Protein AF-A0A0C4EGB4-F1 (afdb_monomer)

Secondary structure (DSSP, 8-state):
-HHHHHH-S-GGGGSTTSS--TTT--EEEE-GGGHHHHS----TTT-S-S---PPP-S--TTEEEEEE-TTS-EEEEEE--HHHHHHHHH-HHHHTT-----

Nearest PDB structures (foldseek):
  2zba-assembly4_D  TM=7.949E-01  e=1.247E-04  Fusarium sporotrichioides
  2zba-assembly1_A  TM=7.934E-01  e=1.335E-04  Fusarium sporotrichioides
  2rkv-assembly1_A  TM=8.444E-01  e=7.263E-04  Fusarium graminearum
  2zba-assembly3_C  TM=8.005E-01  e=5.539E-04  Fusarium sporotrichioides
  3b30-assembly1_A  TM=8.001E-01  e=1.167E-03  Fusarium graminearum

Sequence (102 aa):
MATNVAGTADRSAITYTGDFNPDRDVGSSSTRWFQKSAFPDFGPLLGIPEFYRRPPSLPFPSTVLFFPSTEGNCDADVCVTDEDFETLMADPEWTKYAEHIG

Structure (mmCIF, N/CA/C/O backbone):
data_AF-A0A0C4EGB4-F1
#
_entry.id   AF-A0A0C4EGB4-F1
#
loop_
_atom_site.group_PDB
_atom_site.id
_atom_site.type_symbol
_atom_site.label_atom_id
_atom_site.label_alt_id
_atom_site.label_comp_id
_atom_site.label_asym_id
_atom_site.label_entity_id
_atom_site.label_seq_id
_atom_site.pdbx_PDB_ins_code
_atom_site.Cartn_x
_atom_site.Cartn_y
_atom_site.Cartn_z
_atom_site.occupancy
_atom_site.B_iso_or_equiv
_atom_site.auth_seq_id
_atom_site.auth_comp_id
_atom_site.auth_asym_id
_atom_site.auth_atom_id
_atom_site.pdbx_PDB_model_num
ATOM 1 N N . MET A 1 1 ? 2.717 17.588 17.668 1.00 54.41 1 MET A N 1
ATOM 2 C CA . MET A 1 1 ? 2.648 16.112 17.799 1.00 54.41 1 MET A CA 1
ATOM 3 C C . MET A 1 1 ? 3.511 15.578 18.944 1.00 54.41 1 MET A C 1
ATOM 5 O O . MET A 1 1 ? 2.985 14.793 19.720 1.00 54.41 1 MET A O 1
ATOM 9 N N . ALA A 1 2 ? 4.761 16.031 19.129 1.00 58.44 2 ALA A N 1
ATOM 10 C CA . ALA A 1 2 ? 5.642 15.549 20.210 1.00 58.44 2 ALA A CA 1
ATOM 11 C C . ALA A 1 2 ? 5.043 15.656 21.633 1.00 58.44 2 ALA A C 1
ATOM 13 O O . ALA A 1 2 ? 5.182 14.736 22.432 1.00 58.44 2 ALA A O 1
ATOM 14 N N . THR A 1 3 ? 4.312 16.733 21.931 1.00 63.94 3 THR A N 1
ATOM 15 C CA . THR A 1 3 ? 3.654 16.945 23.232 1.00 63.94 3 THR A CA 1
ATOM 16 C C . THR A 1 3 ? 2.422 16.064 23.466 1.00 63.94 3 THR A C 1
ATOM 18 O O . THR A 1 3 ? 2.171 15.689 24.605 1.00 63.94 3 THR A O 1
ATOM 21 N N . ASN A 1 4 ? 1.692 15.667 22.416 1.00 67.19 4 ASN A N 1
ATOM 22 C CA . ASN A 1 4 ? 0.497 14.821 22.559 1.00 67.19 4 ASN A CA 1
ATOM 23 C C . ASN A 1 4 ? 0.860 13.353 22.815 1.00 67.19 4 ASN A C 1
ATOM 25 O O . ASN A 1 4 ? 0.271 12.723 23.684 1.00 67.19 4 ASN A O 1
ATOM 29 N N . VAL A 1 5 ? 1.875 12.819 22.128 1.00 76.56 5 VAL A N 1
ATOM 30 C CA . VAL A 1 5 ? 2.340 11.436 22.353 1.00 76.56 5 VAL A CA 1
ATOM 31 C C . VAL A 1 5 ? 2.972 11.282 23.742 1.00 76.56 5 VAL A C 1
ATOM 33 O O . VAL A 1 5 ? 2.725 10.296 24.432 1.00 76.56 5 VAL A O 1
ATOM 36 N N . ALA A 1 6 ? 3.755 12.274 24.184 1.00 77.44 6 ALA A N 1
ATOM 37 C CA . ALA A 1 6 ? 4.387 12.257 25.504 1.00 77.44 6 ALA A CA 1
ATOM 38 C C . ALA A 1 6 ? 3.376 12.404 26.659 1.00 77.44 6 ALA A C 1
ATOM 40 O O . ALA A 1 6 ? 3.595 11.827 27.721 1.00 77.44 6 ALA A O 1
ATOM 41 N N . GLY A 1 7 ? 2.285 13.151 26.445 1.00 77.69 7 GLY A N 1
ATOM 42 C CA . GLY A 1 7 ? 1.234 13.394 27.439 1.00 77.69 7 GLY A CA 1
ATOM 43 C C . GLY A 1 7 ? 0.106 12.357 27.473 1.00 77.69 7 GLY A C 1
ATOM 44 O O . GLY A 1 7 ? -0.759 12.442 28.342 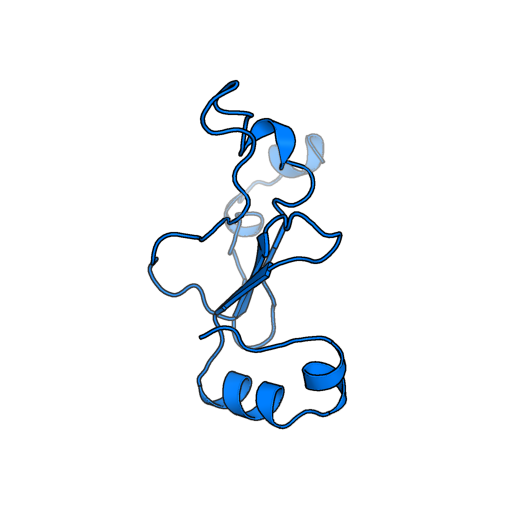1.00 77.69 7 GLY A O 1
ATOM 45 N N . THR A 1 8 ? 0.089 11.385 26.556 1.00 81.69 8 THR A N 1
ATOM 46 C CA . THR A 1 8 ? -0.940 10.335 26.545 1.00 81.69 8 THR A CA 1
ATOM 47 C C . THR A 1 8 ? -0.615 9.290 27.615 1.00 81.69 8 THR A C 1
ATOM 49 O O . THR A 1 8 ? 0.406 8.606 27.527 1.00 81.69 8 THR A O 1
ATOM 52 N N . ALA A 1 9 ? -1.480 9.178 28.629 1.00 80.62 9 ALA A N 1
ATOM 53 C CA . ALA A 1 9 ? -1.311 8.239 29.740 1.00 80.62 9 ALA A CA 1
ATOM 54 C C . ALA A 1 9 ? -1.387 6.771 29.283 1.00 80.62 9 ALA A C 1
ATOM 56 O O . ALA A 1 9 ? -0.597 5.946 29.738 1.00 80.62 9 ALA A O 1
ATOM 57 N N . ASP A 1 10 ? -2.287 6.472 28.342 1.00 80.12 10 ASP A N 1
ATOM 58 C CA . ASP A 1 10 ? -2.410 5.163 27.706 1.00 80.12 10 ASP A CA 1
ATOM 59 C C . ASP A 1 10 ? -2.020 5.237 26.225 1.00 80.12 10 ASP A C 1
ATOM 61 O O . ASP A 1 10 ? -2.782 5.692 25.373 1.00 80.12 10 ASP A O 1
ATOM 65 N N . ARG A 1 11 ? -0.805 4.783 25.906 1.00 75.88 11 ARG A N 1
ATOM 66 C CA . ARG A 1 11 ? -0.288 4.820 24.533 1.00 75.88 11 ARG A CA 1
ATOM 67 C C . ARG A 1 11 ? -0.940 3.786 23.615 1.00 75.88 11 ARG A C 1
ATOM 69 O O . ARG A 1 11 ? -0.798 3.926 22.402 1.00 75.88 11 ARG A O 1
ATOM 76 N N . SER A 1 12 ? -1.659 2.794 24.149 1.00 71.19 12 SER A N 1
ATOM 77 C CA . SER A 1 12 ? -2.381 1.817 23.324 1.00 71.19 12 SER A CA 1
ATOM 78 C C . SER A 1 12 ? -3.447 2.503 22.459 1.00 71.19 12 SER A C 1
ATOM 80 O O . SER A 1 12 ? -3.545 2.200 21.273 1.00 71.19 12 SER A O 1
ATOM 82 N N . ALA A 1 13 ? -4.094 3.550 22.988 1.00 71.25 13 ALA A N 1
ATOM 83 C CA . ALA A 1 13 ? -5.081 4.373 22.282 1.00 71.25 13 ALA A CA 1
ATOM 84 C C . ALA A 1 13 ? -4.523 5.161 21.079 1.00 71.25 13 ALA A C 1
ATOM 86 O O . ALA A 1 13 ? -5.285 5.682 20.269 1.00 71.25 13 ALA A O 1
ATOM 87 N N . ILE A 1 14 ? -3.197 5.290 20.962 1.00 76.44 14 ILE A N 1
ATOM 88 C CA . ILE A 1 14 ? -2.527 6.003 19.860 1.00 76.44 14 ILE A CA 1
ATOM 89 C C . ILE A 1 14 ? -1.517 5.120 19.121 1.00 76.44 14 ILE A C 1
ATOM 91 O O . ILE A 1 14 ? -0.716 5.620 18.328 1.00 76.44 14 ILE A O 1
ATOM 95 N N . THR A 1 15 ? -1.504 3.819 19.413 1.00 79.56 15 THR A N 1
ATOM 96 C CA . THR A 1 15 ? -0.613 2.880 18.733 1.00 79.56 15 THR A CA 1
ATOM 97 C C . THR A 1 15 ? -1.126 2.632 17.317 1.00 79.56 15 THR A C 1
ATOM 99 O O . THR A 1 15 ? -2.328 2.661 17.049 1.00 79.56 15 THR A O 1
ATOM 102 N N . TYR A 1 16 ? -0.192 2.421 16.390 1.00 71.38 16 TYR A N 1
ATOM 103 C CA . TYR A 1 16 ? -0.515 1.984 15.037 1.00 71.38 16 TYR A CA 1
ATOM 104 C C . TYR A 1 16 ? -1.378 0.716 15.112 1.00 71.38 16 TYR A C 1
ATOM 106 O O . TYR A 1 16 ? -1.062 -0.170 15.901 1.00 71.38 16 TYR A O 1
ATOM 114 N N . THR A 1 17 ? -2.476 0.686 14.351 1.00 73.06 17 THR A N 1
ATOM 115 C CA . THR A 1 17 ? -3.537 -0.340 14.420 1.00 73.06 17 THR A CA 1
ATOM 116 C C . THR A 1 17 ? -4.212 -0.506 15.792 1.00 73.06 17 THR A C 1
ATOM 118 O O . THR A 1 17 ? -4.542 -1.629 16.148 1.00 73.06 17 THR A O 1
ATOM 121 N N . GLY A 1 18 ? -4.394 0.571 16.572 1.00 79.56 18 GLY A N 1
ATOM 122 C CA . GLY A 1 18 ? -5.153 0.567 17.837 1.00 79.56 18 GLY A CA 1
ATOM 123 C C . GLY A 1 18 ? -6.625 0.162 17.653 1.00 79.56 18 GLY A C 1
ATOM 124 O O . GLY A 1 18 ? -6.924 -0.994 17.385 1.00 79.56 18 GLY A O 1
ATOM 125 N N . ASP A 1 19 ? -7.564 1.106 17.727 1.00 83.81 19 ASP A N 1
ATOM 126 C CA . ASP A 1 19 ? -8.998 0.836 17.477 1.00 83.81 19 ASP A CA 1
ATOM 127 C C . ASP A 1 19 ? -9.340 0.675 15.976 1.00 83.81 19 ASP A C 1
ATOM 129 O O . ASP A 1 19 ? -10.432 1.026 15.526 1.00 83.81 19 ASP A O 1
ATOM 133 N N . PHE A 1 20 ? -8.388 0.184 15.178 1.00 88.31 20 PHE A N 1
ATOM 134 C CA . PHE A 1 20 ? -8.554 -0.006 13.741 1.00 88.31 20 PHE A CA 1
ATOM 135 C C . PHE A 1 20 ? -9.573 -1.113 13.468 1.00 88.31 20 PHE A C 1
ATOM 137 O O . PHE A 1 20 ? -9.388 -2.253 13.895 1.00 88.31 20 PHE A O 1
ATOM 144 N N . ASN A 1 21 ? -10.634 -0.780 12.736 1.00 91.25 21 ASN A N 1
ATOM 145 C CA . ASN A 1 21 ? -11.643 -1.728 12.302 1.00 91.25 21 ASN A CA 1
ATOM 146 C C . ASN A 1 21 ? -11.507 -1.985 10.788 1.00 91.25 21 ASN A C 1
ATOM 148 O O . ASN A 1 21 ? -11.880 -1.115 9.999 1.00 91.25 21 ASN A O 1
ATOM 152 N N . PRO A 1 22 ? -11.047 -3.175 10.366 1.00 91.81 22 PRO A N 1
ATOM 153 C CA . PRO A 1 22 ? -10.832 -3.482 8.955 1.00 91.81 22 PRO A CA 1
ATOM 154 C C . PRO A 1 22 ? -12.113 -3.484 8.107 1.00 91.81 22 PRO A C 1
ATOM 156 O O . PRO A 1 22 ? -12.009 -3.371 6.894 1.00 91.81 22 PRO A O 1
ATOM 159 N N . ASP A 1 23 ? -13.303 -3.552 8.709 1.00 92.62 23 ASP A N 1
ATOM 160 C CA . ASP A 1 23 ? -14.572 -3.537 7.966 1.00 92.62 23 ASP A CA 1
ATOM 161 C C . ASP A 1 23 ? -14.948 -2.132 7.460 1.00 92.62 23 ASP A C 1
ATOM 163 O O . ASP A 1 23 ? -15.871 -1.972 6.663 1.00 92.62 23 ASP A O 1
ATOM 167 N N . ARG A 1 24 ? -14.300 -1.080 7.980 1.00 92.06 24 ARG A N 1
ATOM 168 C CA . ARG A 1 24 ? -14.668 0.321 7.692 1.00 92.06 24 ARG A CA 1
ATOM 169 C C . ARG A 1 24 ? -13.490 1.278 7.552 1.00 92.06 24 ARG A C 1
ATOM 171 O O . ARG A 1 24 ? -13.639 2.336 6.947 1.00 92.06 24 ARG A O 1
ATOM 178 N N . ASP A 1 25 ? -12.351 0.944 8.146 1.00 93.25 25 ASP A N 1
ATOM 179 C CA . ASP A 1 25 ? -11.160 1.781 8.161 1.00 93.25 25 ASP A CA 1
ATOM 180 C C . ASP A 1 25 ? -10.168 1.257 7.127 1.00 93.25 25 ASP A C 1
ATOM 182 O O . ASP A 1 25 ? -10.014 0.048 6.991 1.00 93.25 25 ASP A O 1
ATOM 186 N N . VAL A 1 26 ? -9.460 2.155 6.434 1.00 93.38 26 VAL A N 1
ATOM 187 C CA . VAL A 1 26 ? -8.410 1.798 5.466 1.00 93.38 26 VAL A CA 1
ATOM 188 C C . VAL A 1 26 ? -7.056 2.270 5.976 1.00 93.38 26 VAL A C 1
ATOM 190 O O . VAL A 1 26 ? -6.817 3.466 6.168 1.00 93.38 26 VAL A O 1
ATOM 193 N N . GLY A 1 27 ? -6.144 1.324 6.174 1.00 93.12 27 GLY A N 1
ATOM 194 C CA . GLY A 1 27 ? -4.738 1.600 6.415 1.00 93.12 27 GLY A CA 1
ATOM 195 C C . GLY A 1 27 ? -4.034 1.898 5.097 1.00 93.12 27 GLY A C 1
ATOM 196 O O . GLY A 1 27 ? -4.131 1.128 4.147 1.00 93.12 27 GLY A O 1
ATOM 197 N N . SER A 1 28 ? -3.283 2.995 5.016 1.00 92.94 28 SER A N 1
ATOM 198 C CA . SER A 1 28 ? -2.464 3.252 3.833 1.00 92.94 28 SER A CA 1
ATOM 199 C C . SER A 1 28 ? -1.073 3.745 4.179 1.00 92.94 28 SER A C 1
ATOM 201 O O . SER A 1 28 ? -0.852 4.453 5.164 1.00 92.94 28 SER A O 1
ATOM 203 N N . SER A 1 29 ? -0.099 3.339 3.374 1.00 90.62 29 SER A N 1
ATOM 204 C CA . SER A 1 29 ? 1.263 3.854 3.437 1.00 90.62 29 SER A CA 1
ATOM 205 C C . SER A 1 29 ? 1.855 3.944 2.039 1.00 90.62 29 SER A C 1
ATOM 207 O O . SER A 1 29 ? 1.548 3.150 1.154 1.00 90.62 29 SER A O 1
ATOM 209 N N . SER A 1 30 ? 2.715 4.936 1.831 1.00 89.25 30 SER A N 1
ATOM 210 C CA . SER A 1 30 ? 3.330 5.196 0.533 1.00 89.25 30 SER A CA 1
ATOM 211 C C . SER A 1 30 ? 4.839 5.238 0.666 1.00 89.25 30 SER A C 1
ATOM 213 O O . SER A 1 30 ? 5.387 5.988 1.474 1.00 89.25 30 SER A O 1
ATOM 215 N N . THR A 1 31 ? 5.512 4.446 -0.162 1.00 87.50 31 THR A N 1
ATOM 216 C CA . THR A 1 31 ? 6.975 4.438 -0.279 1.00 87.50 31 THR A CA 1
ATOM 217 C C . THR A 1 31 ? 7.468 5.217 -1.496 1.00 87.50 31 THR A C 1
ATOM 219 O O . THR A 1 31 ? 8.673 5.337 -1.704 1.00 87.50 31 THR A O 1
ATOM 222 N N . ARG A 1 32 ? 6.558 5.819 -2.277 1.00 85.25 32 ARG A N 1
ATOM 223 C CA . ARG A 1 32 ? 6.873 6.504 -3.543 1.00 85.25 32 ARG A CA 1
ATOM 224 C C . ARG A 1 32 ? 7.930 7.598 -3.389 1.00 85.25 32 ARG A C 1
ATOM 226 O O . ARG A 1 32 ? 8.827 7.712 -4.217 1.00 85.25 32 ARG A O 1
ATOM 233 N N . TRP A 1 33 ? 7.861 8.377 -2.308 1.00 83.00 33 TRP A N 1
ATOM 234 C CA . TRP A 1 33 ? 8.829 9.451 -2.047 1.00 83.00 33 TRP A CA 1
ATOM 235 C C . TRP A 1 33 ? 10.225 8.929 -1.676 1.00 83.00 33 TRP A C 1
ATOM 237 O O . TRP A 1 33 ? 11.226 9.617 -1.863 1.00 83.00 33 TRP A O 1
ATOM 247 N N . PHE A 1 34 ? 10.308 7.693 -1.185 1.00 78.25 34 PHE A N 1
ATOM 248 C CA . PHE A 1 34 ? 11.556 7.061 -0.776 1.00 78.25 34 PHE A CA 1
ATOM 249 C C . PHE A 1 34 ? 12.250 6.320 -1.917 1.00 78.25 34 PHE A C 1
ATOM 251 O O . PHE A 1 34 ? 13.237 5.647 -1.646 1.00 78.25 34 PHE A O 1
ATOM 258 N N . GLN A 1 35 ? 11.801 6.443 -3.175 1.00 73.44 35 GLN A N 1
ATOM 259 C CA . GLN A 1 35 ? 12.353 5.672 -4.295 1.00 73.44 35 GLN A CA 1
ATOM 260 C C . GLN A 1 35 ? 13.886 5.696 -4.322 1.00 73.44 35 GLN A C 1
ATOM 262 O O . GLN A 1 35 ? 14.518 4.653 -4.289 1.00 73.44 35 GLN A O 1
ATOM 267 N N . LYS A 1 36 ? 14.498 6.883 -4.258 1.00 70.12 36 LYS A N 1
ATOM 268 C CA . LYS A 1 36 ? 15.963 7.024 -4.321 1.00 70.12 36 LYS A CA 1
ATOM 269 C C . LYS A 1 36 ? 16.704 6.538 -3.070 1.00 70.12 36 LYS A C 1
ATOM 271 O O . LYS A 1 36 ? 17.895 6.265 -3.150 1.00 70.12 36 LYS A O 1
ATOM 276 N N . SER A 1 37 ? 16.036 6.489 -1.915 1.00 75.94 37 SER A N 1
ATOM 277 C CA . SER A 1 37 ? 16.655 6.119 -0.633 1.00 75.94 37 SER A CA 1
ATOM 278 C C . SER A 1 37 ? 16.441 4.654 -0.262 1.00 75.94 37 SER A C 1
ATOM 280 O O . SER A 1 37 ? 17.323 4.036 0.319 1.00 75.94 37 SER A O 1
ATOM 282 N N . ALA A 1 38 ? 15.264 4.109 -0.571 1.00 74.56 38 ALA A N 1
ATOM 283 C CA . ALA A 1 38 ? 14.904 2.717 -0.332 1.00 74.56 38 ALA A CA 1
ATOM 284 C C . ALA A 1 38 ? 15.383 1.809 -1.473 1.00 74.56 38 ALA A C 1
ATOM 286 O O . ALA A 1 38 ? 15.638 0.629 -1.244 1.00 74.56 38 ALA A O 1
ATOM 287 N N . PHE A 1 39 ? 15.543 2.368 -2.677 1.00 79.19 39 PHE A N 1
ATOM 288 C CA . PHE A 1 39 ? 15.908 1.638 -3.882 1.00 79.19 39 PHE A CA 1
ATOM 289 C C . 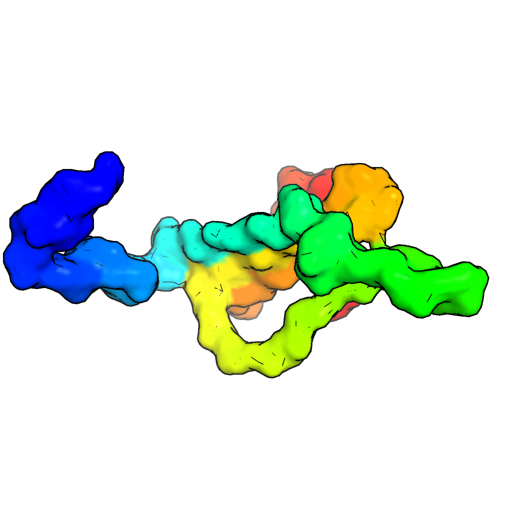PHE A 1 39 ? 17.041 2.351 -4.638 1.00 79.19 39 PHE A C 1
ATOM 291 O O . PHE A 1 39 ? 16.801 3.108 -5.583 1.00 79.19 39 PHE A O 1
ATOM 298 N N . PRO A 1 40 ? 18.288 2.181 -4.171 1.00 84.50 40 PRO A N 1
ATOM 299 C CA . PRO A 1 40 ? 19.433 2.884 -4.731 1.00 84.50 40 PRO A CA 1
ATOM 300 C C . PRO A 1 40 ? 19.788 2.381 -6.137 1.00 84.50 40 PRO A C 1
ATOM 302 O O . PRO A 1 40 ? 19.379 1.304 -6.559 1.00 84.50 40 PRO A O 1
ATOM 305 N N . ASP A 1 41 ? 20.603 3.166 -6.839 1.00 88.94 41 ASP A N 1
ATOM 306 C CA . ASP A 1 41 ? 21.293 2.728 -8.052 1.00 88.94 41 ASP A CA 1
ATOM 307 C C . ASP A 1 41 ? 22.377 1.698 -7.680 1.00 88.94 41 ASP A C 1
ATOM 309 O O . ASP A 1 41 ? 23.269 1.980 -6.874 1.00 88.94 41 ASP A O 1
ATOM 313 N N . PHE A 1 42 ? 22.293 0.502 -8.260 1.00 90.75 42 PHE A N 1
ATOM 314 C CA . PHE A 1 42 ? 23.219 -0.611 -8.037 1.00 90.75 42 PHE A CA 1
ATOM 315 C C . PHE A 1 42 ? 24.462 -0.554 -8.945 1.00 90.75 42 PHE A C 1
ATOM 317 O O . PHE A 1 42 ? 25.211 -1.527 -9.058 1.00 90.75 42 PHE A O 1
ATOM 324 N N . GLY A 1 43 ? 24.719 0.597 -9.567 1.00 93.25 43 GLY A N 1
ATOM 325 C CA . GLY A 1 43 ? 25.910 0.876 -10.354 1.00 93.25 43 GLY A CA 1
ATOM 326 C C . GLY A 1 43 ? 25.723 0.595 -11.846 1.00 93.25 43 GLY A C 1
ATOM 327 O O . GLY A 1 43 ? 24.656 0.180 -12.291 1.00 93.25 43 GLY A O 1
ATOM 328 N N . PRO A 1 44 ? 26.783 0.772 -12.653 1.00 93.25 44 PRO A N 1
ATOM 329 C CA . PRO A 1 44 ? 26.674 0.888 -14.111 1.00 93.25 44 PRO A CA 1
ATOM 330 C C . PRO A 1 44 ? 26.162 -0.369 -14.826 1.00 93.25 44 PRO A C 1
ATOM 332 O O . PRO A 1 44 ? 25.778 -0.283 -15.987 1.00 93.25 44 PRO A O 1
ATOM 335 N N . LEU A 1 45 ? 26.186 -1.531 -14.165 1.00 94.38 45 LEU A N 1
ATOM 336 C CA . LEU A 1 45 ? 25.695 -2.787 -14.732 1.00 94.38 45 LEU A CA 1
ATOM 337 C C . LEU A 1 45 ? 24.209 -3.036 -14.439 1.00 94.38 45 LEU A C 1
ATOM 339 O O . LEU A 1 45 ? 23.527 -3.626 -15.268 1.00 94.38 45 LEU A O 1
ATOM 343 N N . LEU A 1 46 ? 23.733 -2.644 -13.254 1.00 91.19 46 LEU A N 1
ATOM 344 C CA . LEU A 1 46 ? 22.408 -3.018 -12.745 1.00 91.19 46 LEU A CA 1
ATOM 345 C C . LEU A 1 46 ? 21.441 -1.832 -12.660 1.00 91.19 46 LEU A C 1
ATOM 347 O O . LEU A 1 46 ? 20.237 -2.034 -12.761 1.00 91.19 46 LEU A O 1
ATOM 351 N N . GLY A 1 47 ? 21.955 -0.610 -12.509 1.00 90.31 47 GLY A N 1
ATOM 352 C CA . GLY A 1 47 ? 21.160 0.610 -12.488 1.00 90.31 47 GLY A CA 1
ATOM 353 C C . GLY A 1 47 ? 20.171 0.689 -11.323 1.00 90.31 47 GLY A C 1
ATOM 354 O O . GLY A 1 47 ? 20.328 0.051 -10.279 1.00 90.31 47 GLY A O 1
ATOM 355 N N . ILE A 1 48 ? 19.134 1.504 -11.515 1.00 85.38 48 ILE A N 1
ATOM 356 C CA . ILE A 1 48 ? 17.999 1.632 -10.594 1.00 85.38 48 ILE A CA 1
ATOM 357 C C . ILE A 1 48 ? 17.019 0.488 -10.879 1.00 85.38 48 ILE A C 1
ATOM 359 O O . ILE A 1 48 ? 16.712 0.257 -12.049 1.00 85.38 48 ILE A O 1
ATOM 363 N N . PRO A 1 49 ? 16.473 -0.196 -9.857 1.00 84.31 49 PRO A N 1
ATOM 364 C CA . PRO A 1 49 ? 15.490 -1.237 -10.106 1.00 84.31 49 PRO A CA 1
ATOM 365 C C . PRO A 1 49 ? 14.237 -0.678 -10.785 1.00 84.31 49 PRO A C 1
ATOM 367 O O . PRO A 1 49 ? 13.705 0.366 -10.398 1.00 84.31 49 PRO A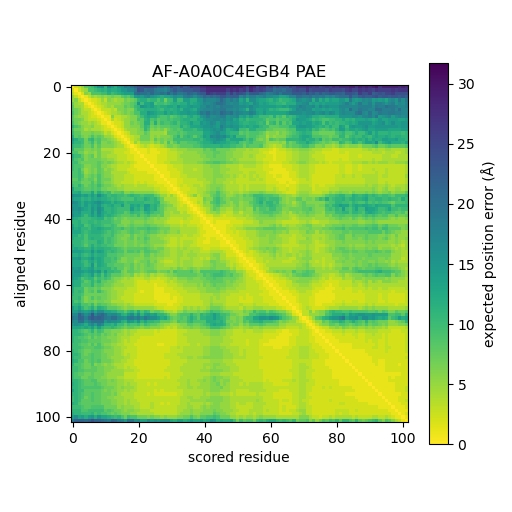 O 1
ATOM 370 N N . GLU A 1 50 ? 13.746 -1.404 -11.780 1.00 80.69 50 GLU A N 1
ATOM 371 C CA . GLU A 1 50 ? 12.536 -1.027 -12.516 1.00 80.69 50 GLU A CA 1
ATOM 372 C C . GLU A 1 50 ? 11.259 -1.523 -11.833 1.00 80.69 50 GLU A C 1
ATOM 374 O O . GLU A 1 50 ? 10.177 -1.001 -12.08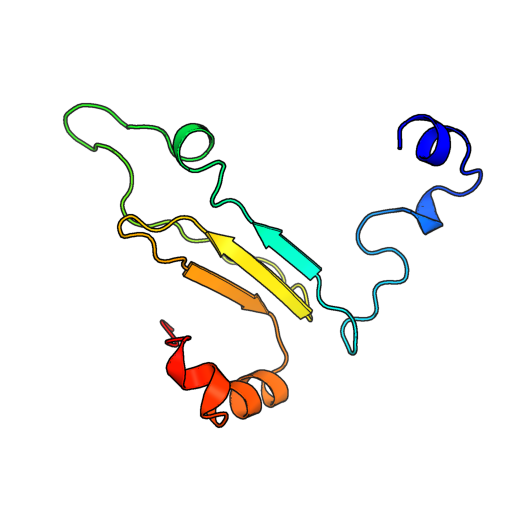7 1.00 80.69 50 GLU A O 1
ATOM 379 N N . PHE A 1 51 ? 11.380 -2.507 -10.938 1.00 79.50 51 PHE A N 1
ATOM 380 C CA . PHE A 1 51 ? 10.241 -3.182 -10.337 1.00 79.50 51 PHE A CA 1
ATOM 381 C C . PHE A 1 51 ? 10.443 -3.435 -8.847 1.00 79.50 51 PHE A C 1
ATOM 383 O O . PHE A 1 51 ? 11.475 -3.960 -8.419 1.00 79.50 51 PHE A O 1
ATOM 390 N N . TYR A 1 52 ? 9.422 -3.098 -8.063 1.00 80.81 52 TYR A N 1
ATOM 391 C CA . TYR A 1 52 ? 9.426 -3.206 -6.610 1.00 80.81 52 TYR A CA 1
ATOM 392 C C . TYR A 1 52 ? 8.227 -4.022 -6.170 1.00 80.81 52 TYR A C 1
ATOM 394 O O . TYR A 1 52 ? 7.087 -3.637 -6.409 1.00 80.81 52 TYR A O 1
ATOM 402 N N . ARG A 1 53 ? 8.472 -5.149 -5.504 1.00 79.19 53 ARG A N 1
ATOM 403 C CA . ARG A 1 53 ? 7.399 -5.972 -4.949 1.00 79.19 53 ARG A CA 1
ATOM 404 C C . ARG A 1 53 ? 7.616 -6.197 -3.471 1.00 79.19 53 ARG A C 1
ATOM 406 O O . ARG A 1 53 ? 8.732 -6.460 -3.019 1.00 79.19 53 ARG A O 1
ATOM 413 N N . ARG A 1 54 ? 6.520 -6.108 -2.725 1.00 80.44 54 ARG A N 1
ATOM 414 C CA . ARG A 1 54 ? 6.484 -6.576 -1.350 1.00 80.44 54 ARG A CA 1
ATOM 415 C C . ARG A 1 54 ? 6.635 -8.101 -1.362 1.00 80.44 54 ARG A C 1
ATOM 417 O O . ARG A 1 54 ? 5.920 -8.763 -2.113 1.00 80.44 54 ARG A O 1
ATOM 424 N N . PRO A 1 55 ? 7.534 -8.680 -0.554 1.00 84.88 55 PRO A N 1
ATOM 425 C CA . PRO A 1 55 ? 7.506 -10.113 -0.306 1.00 84.88 55 PRO A CA 1
ATOM 426 C C . PRO A 1 55 ? 6.142 -10.523 0.269 1.00 84.88 55 PRO A C 1
ATOM 428 O O . PRO A 1 55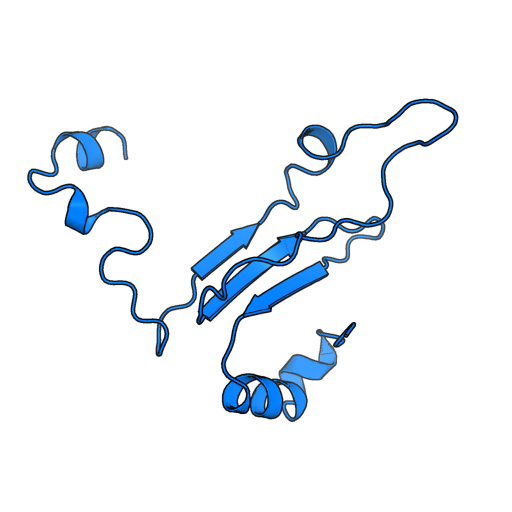 ? 5.549 -9.726 1.004 1.00 84.88 55 PRO A O 1
ATOM 431 N N . PRO A 1 56 ? 5.666 -11.753 0.011 1.00 82.75 56 PRO A N 1
ATOM 432 C CA . PRO A 1 56 ? 4.445 -12.251 0.632 1.00 82.75 56 PRO A CA 1
ATOM 433 C C . PRO A 1 56 ? 4.492 -12.072 2.153 1.00 82.75 56 PRO A C 1
ATOM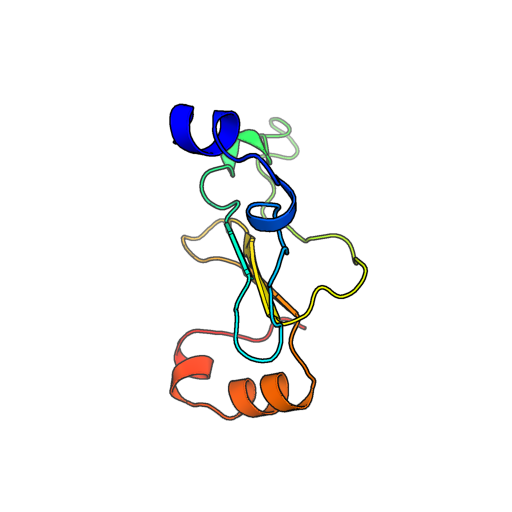 435 O O . PRO A 1 56 ? 5.477 -12.436 2.802 1.00 82.75 56 PRO A O 1
ATOM 438 N N . SER A 1 57 ? 3.436 -11.499 2.725 1.00 80.19 57 SER A N 1
ATOM 439 C CA . SER A 1 57 ? 3.293 -11.314 4.168 1.00 80.19 57 SER A CA 1
ATOM 440 C C . SER A 1 57 ? 2.037 -12.006 4.678 1.00 80.19 57 SER A C 1
ATOM 442 O O . SER A 1 57 ? 1.178 -12.413 3.898 1.00 80.19 57 SER A O 1
ATOM 444 N N . LEU A 1 58 ? 1.899 -12.096 6.003 1.00 86.88 58 LEU A N 1
ATOM 445 C CA . LEU A 1 58 ? 0.583 -12.346 6.586 1.00 86.88 58 LEU A CA 1
ATOM 446 C C . LEU A 1 58 ? -0.401 -11.276 6.067 1.00 86.88 58 LEU A C 1
ATOM 448 O O . LEU A 1 58 ? 0.021 -10.123 5.908 1.00 86.88 58 LEU A O 1
ATOM 452 N N . PRO A 1 59 ? -1.662 -11.635 5.769 1.00 88.75 59 PRO A N 1
ATOM 453 C CA . PRO A 1 59 ? -2.671 -10.667 5.361 1.00 88.75 59 PRO A CA 1
ATOM 454 C C . PRO A 1 59 ? -2.840 -9.561 6.406 1.00 88.75 59 PRO A C 1
ATOM 456 O O . PRO A 1 59 ? -2.884 -9.832 7.607 1.00 88.75 59 PRO A O 1
ATOM 459 N N . PHE A 1 60 ? -2.956 -8.321 5.936 1.00 88.25 60 PHE A N 1
ATOM 460 C CA . PHE A 1 60 ? -3.288 -7.152 6.749 1.00 88.25 60 PHE A CA 1
ATOM 461 C C . PHE A 1 60 ? -4.556 -6.530 6.164 1.00 88.25 60 PHE A C 1
ATOM 463 O O . PHE A 1 60 ? -4.445 -5.695 5.265 1.00 88.25 60 PHE A O 1
ATOM 470 N N . PRO A 1 61 ? -5.745 -6.969 6.614 1.00 91.94 61 PRO A N 1
ATOM 471 C CA . PRO A 1 61 ? -7.009 -6.564 6.014 1.00 91.94 61 PRO A CA 1
ATOM 472 C C . PRO A 1 61 ? -7.177 -5.046 5.948 1.00 91.94 61 PRO A C 1
ATOM 474 O O . PRO A 1 61 ? -6.718 -4.319 6.832 1.00 91.94 61 PRO A O 1
ATOM 477 N N . SER A 1 62 ? -7.846 -4.590 4.893 1.00 93.38 62 SER A N 1
ATOM 478 C CA . SER A 1 62 ? -8.112 -3.184 4.599 1.00 93.38 62 SER A CA 1
ATOM 479 C C . SER A 1 62 ? -6.849 -2.314 4.569 1.00 93.38 62 SER A C 1
ATOM 481 O O . SER A 1 62 ? -6.784 -1.223 5.141 1.00 93.38 62 SER A O 1
ATOM 483 N N . THR A 1 63 ? -5.797 -2.816 3.916 1.00 93.19 63 THR A N 1
ATOM 484 C CA . THR A 1 63 ? -4.532 -2.085 3.747 1.00 93.19 63 THR A CA 1
ATOM 485 C C . THR A 1 63 ? -4.203 -1.857 2.276 1.00 93.19 63 THR A C 1
ATOM 487 O O . THR A 1 63 ? -4.319 -2.772 1.466 1.00 93.19 63 THR A O 1
ATOM 490 N N . VAL A 1 64 ? -3.723 -0.651 1.954 1.00 93.62 64 VAL A N 1
ATOM 491 C CA . VAL A 1 64 ? -3.222 -0.255 0.630 1.00 93.62 64 VAL A CA 1
ATOM 492 C C . VAL A 1 64 ? -1.806 0.309 0.749 1.00 93.62 64 VAL A C 1
ATOM 494 O O . VAL A 1 64 ? -1.586 1.352 1.376 1.00 93.62 64 VAL A O 1
ATOM 497 N N . LEU A 1 65 ? -0.834 -0.344 0.119 1.00 91.06 65 LEU A N 1
ATOM 498 C CA . LEU A 1 65 ? 0.557 0.103 0.083 1.00 91.06 65 LEU A CA 1
ATOM 499 C C . LEU A 1 65 ? 0.957 0.549 -1.316 1.00 91.06 65 LEU A C 1
ATOM 501 O O . LEU A 1 65 ? 0.878 -0.230 -2.257 1.00 91.06 65 LEU A O 1
ATOM 505 N N . PHE A 1 66 ? 1.461 1.775 -1.436 1.00 90.56 66 PHE A N 1
ATOM 506 C CA . PHE A 1 66 ? 1.924 2.321 -2.710 1.00 90.56 66 PHE A CA 1
ATOM 507 C C . PHE A 1 66 ? 3.440 2.188 -2.870 1.00 90.56 66 PHE A C 1
ATOM 509 O O . PHE A 1 66 ? 4.216 2.657 -2.023 1.00 90.56 66 PHE A O 1
ATOM 516 N N . PHE A 1 67 ? 3.856 1.630 -4.004 1.00 87.50 67 PHE A N 1
ATOM 517 C CA . PHE A 1 67 ? 5.246 1.474 -4.419 1.00 87.50 67 PHE A CA 1
ATOM 518 C C . PHE A 1 67 ? 5.600 2.445 -5.555 1.00 87.50 67 PHE A C 1
ATOM 520 O O . PHE A 1 67 ? 4.729 2.858 -6.331 1.00 87.50 67 PHE A O 1
ATOM 527 N N . PRO A 1 68 ? 6.868 2.884 -5.640 1.00 83.25 68 PRO A N 1
ATOM 528 C CA . PRO A 1 68 ? 7.329 3.646 -6.790 1.00 83.25 68 PRO A CA 1
ATOM 529 C C . PRO A 1 68 ? 7.274 2.798 -8.066 1.00 83.25 68 PRO A C 1
ATOM 531 O O . PRO A 1 68 ? 7.454 1.589 -8.021 1.00 83.25 68 PRO A O 1
ATOM 534 N N . SER A 1 69 ? 7.063 3.458 -9.200 1.00 78.50 69 SER A N 1
ATOM 535 C CA . SER A 1 69 ? 7.172 2.887 -10.544 1.00 78.50 69 SER A CA 1
ATOM 536 C C . SER A 1 69 ? 7.966 3.866 -11.414 1.00 78.50 69 SER A C 1
ATOM 538 O O . SER A 1 69 ? 7.997 5.070 -11.130 1.00 78.50 69 SER A O 1
ATOM 540 N N . THR A 1 70 ? 8.660 3.366 -12.434 1.00 68.38 70 THR A N 1
ATOM 541 C CA . THR A 1 70 ? 9.611 4.134 -13.255 1.00 68.38 70 THR A CA 1
ATOM 542 C C . THR A 1 70 ? 8.958 5.172 -14.173 1.00 68.38 70 THR A C 1
ATOM 544 O O . THR A 1 70 ? 9.650 6.076 -14.635 1.00 68.38 70 THR A O 1
ATOM 547 N N . GLU A 1 71 ? 7.634 5.138 -14.365 1.00 69.19 71 GLU A N 1
ATOM 548 C CA . GLU A 1 71 ? 6.942 5.950 -15.385 1.00 69.19 71 GLU A CA 1
ATOM 549 C C . GLU A 1 71 ? 5.900 6.939 -14.831 1.00 69.19 71 GLU A C 1
ATOM 551 O O . GLU A 1 71 ? 4.925 7.284 -15.491 1.00 69.19 71 GLU A O 1
ATOM 556 N N . GLY A 1 72 ? 6.057 7.405 -13.588 1.00 69.44 72 GLY A N 1
ATOM 557 C CA . GLY A 1 72 ? 5.087 8.324 -12.961 1.00 69.44 72 GLY A CA 1
ATOM 558 C C . GLY A 1 72 ? 3.783 7.651 -12.506 1.00 69.44 72 GLY A C 1
ATOM 559 O O . GLY A 1 72 ? 3.004 8.257 -11.764 1.00 69.44 72 GLY A O 1
ATOM 560 N N . ASN A 1 73 ? 3.614 6.377 -12.852 1.00 78.25 73 ASN A N 1
ATOM 561 C CA . ASN A 1 73 ? 2.622 5.466 -12.301 1.00 78.25 73 ASN A CA 1
ATOM 562 C C . ASN A 1 73 ? 2.948 5.092 -10.839 1.00 78.25 73 ASN A C 1
ATOM 564 O O . ASN A 1 73 ? 3.918 5.572 -10.227 1.00 78.25 73 ASN A O 1
ATOM 568 N N . CYS A 1 74 ? 2.107 4.253 -10.243 1.00 85.88 74 CYS A N 1
ATOM 569 C CA . CYS A 1 74 ? 2.400 3.582 -8.985 1.00 85.88 74 CYS A CA 1
ATOM 570 C C . CYS A 1 74 ? 1.791 2.191 -8.974 1.00 85.88 74 CYS A C 1
ATOM 572 O O . CYS A 1 74 ? 0.642 2.022 -9.376 1.00 85.88 74 CYS A O 1
ATOM 574 N N . ASP A 1 75 ? 2.540 1.247 -8.423 1.00 89.12 75 ASP A N 1
ATOM 575 C CA . ASP A 1 75 ? 1.998 -0.063 -8.102 1.00 89.12 75 ASP A CA 1
ATOM 576 C C . ASP A 1 75 ? 1.378 0.008 -6.705 1.00 89.12 75 ASP A C 1
ATOM 578 O O . ASP A 1 75 ? 1.899 0.695 -5.814 1.00 89.12 75 ASP A O 1
ATOM 582 N N . ALA A 1 76 ? 0.265 -0.692 -6.511 1.00 90.69 76 ALA A N 1
ATOM 583 C CA . ALA A 1 76 ? -0.388 -0.816 -5.219 1.00 90.69 76 ALA A CA 1
ATOM 584 C C . ALA A 1 76 ? -0.509 -2.290 -4.825 1.00 90.69 76 ALA A C 1
ATOM 586 O O . ALA A 1 76 ? -0.908 -3.124 -5.633 1.00 90.69 76 ALA A O 1
ATOM 587 N N . ASP A 1 77 ? -0.166 -2.590 -3.576 1.00 91.25 77 ASP A N 1
ATOM 588 C CA . ASP A 1 77 ? -0.480 -3.856 -2.914 1.00 91.25 77 ASP A CA 1
ATOM 589 C C . ASP A 1 77 ? -1.700 -3.623 -2.018 1.00 91.25 77 ASP A C 1
ATOM 591 O O . ASP A 1 77 ? -1.670 -2.745 -1.147 1.00 91.25 77 ASP A O 1
ATOM 595 N N . VAL A 1 78 ? -2.782 -4.354 -2.280 1.00 92.25 78 VAL A N 1
ATOM 596 C CA . VAL A 1 78 ? -4.087 -4.174 -1.638 1.00 92.25 78 VAL A CA 1
ATOM 597 C C . VAL A 1 78 ? -4.498 -5.486 -0.986 1.00 92.25 78 VAL A C 1
ATOM 599 O O . VAL A 1 78 ? -4.556 -6.521 -1.641 1.00 92.25 78 VAL A O 1
ATOM 602 N N . CYS A 1 79 ? -4.814 -5.438 0.306 1.00 93.38 79 CYS A N 1
ATOM 603 C CA . CYS A 1 79 ? -5.327 -6.583 1.048 1.00 93.38 79 CYS A CA 1
ATOM 604 C C . CYS A 1 79 ? -6.768 -6.302 1.470 1.00 93.38 79 CYS A C 1
ATOM 606 O O . CYS A 1 79 ? -7.011 -5.522 2.391 1.00 93.38 79 CYS A O 1
ATOM 608 N N . VAL A 1 80 ? -7.712 -6.929 0.775 1.00 94.00 80 VAL A N 1
ATOM 609 C CA . VAL A 1 80 ? -9.161 -6.820 0.993 1.00 94.00 80 VAL A CA 1
ATOM 610 C C . VAL A 1 80 ? -9.786 -8.214 0.980 1.00 94.00 80 VAL A C 1
ATOM 612 O O . VAL A 1 80 ? -9.091 -9.198 0.721 1.00 94.00 80 VAL A O 1
ATOM 615 N N . THR A 1 81 ? -11.071 -8.310 1.314 1.00 94.38 8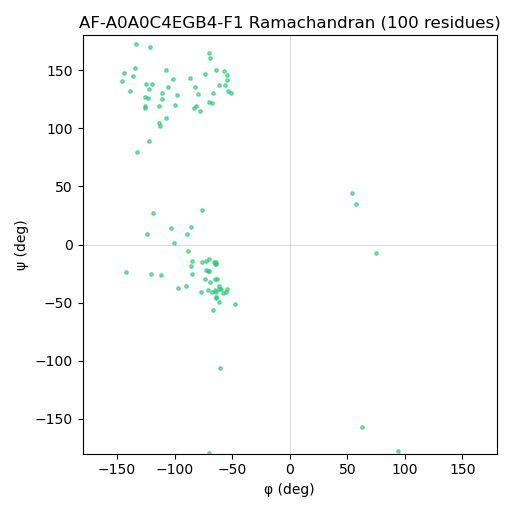1 THR A N 1
ATOM 616 C CA . THR A 1 81 ? -11.803 -9.574 1.191 1.00 94.38 81 THR A CA 1
ATOM 617 C C . THR A 1 81 ? -12.010 -9.942 -0.280 1.00 94.38 81 THR A C 1
ATOM 619 O O . THR A 1 81 ? -11.945 -9.077 -1.155 1.00 94.38 81 THR A O 1
ATOM 622 N N . ASP A 1 82 ? -12.290 -11.217 -0.556 1.00 95.25 82 ASP A N 1
ATOM 623 C CA . ASP A 1 82 ? -12.614 -11.664 -1.916 1.00 95.25 82 ASP A CA 1
ATOM 624 C C . ASP A 1 82 ? -13.861 -10.936 -2.459 1.00 95.25 82 ASP A C 1
ATOM 626 O O . ASP A 1 82 ? -13.883 -10.530 -3.617 1.00 95.25 82 ASP A O 1
ATOM 630 N N . GLU A 1 83 ? -14.865 -10.690 -1.606 1.00 96.44 83 GLU A N 1
ATOM 631 C CA . GLU A 1 83 ? -16.089 -9.954 -1.963 1.00 96.44 83 GLU A CA 1
ATOM 632 C C . GLU A 1 83 ? -15.797 -8.493 -2.343 1.00 96.44 83 GLU A C 1
ATOM 634 O O . GLU A 1 83 ? -16.282 -7.999 -3.367 1.00 96.44 83 GLU A O 1
ATOM 639 N N . ASP A 1 84 ? -14.966 -7.802 -1.557 1.00 95.75 84 ASP A N 1
ATOM 640 C CA . ASP A 1 84 ? -14.545 -6.432 -1.863 1.00 95.75 84 ASP A CA 1
ATOM 641 C C . ASP A 1 84 ? -13.723 -6.385 -3.152 1.00 95.75 84 ASP A C 1
ATOM 643 O O . ASP A 1 84 ? -13.900 -5.485 -3.973 1.00 95.75 84 ASP A O 1
ATOM 647 N N . PHE A 1 85 ? -12.834 -7.361 -3.355 1.00 95.31 85 PHE A N 1
ATOM 648 C CA . PHE A 1 85 ? -12.032 -7.460 -4.567 1.00 95.31 85 PHE A CA 1
ATOM 649 C C . PHE A 1 85 ? -12.911 -7.643 -5.808 1.00 95.31 85 PHE A C 1
ATOM 651 O O . PHE A 1 85 ? -12.766 -6.896 -6.777 1.00 95.31 85 PHE A O 1
ATOM 658 N N . GLU A 1 86 ? -13.855 -8.584 -5.777 1.00 97.25 86 GLU A N 1
ATOM 659 C CA . GLU A 1 86 ? -14.812 -8.798 -6.866 1.00 97.25 86 GLU A CA 1
ATOM 660 C C . GLU A 1 86 ? -15.632 -7.533 -7.149 1.00 97.25 86 GLU A C 1
ATOM 662 O O . GLU A 1 86 ? -15.815 -7.155 -8.309 1.00 97.25 86 GLU A O 1
ATOM 667 N N . THR A 1 87 ? -16.062 -6.834 -6.096 1.00 97.31 87 THR A N 1
ATOM 668 C CA . THR A 1 87 ? -16.809 -5.576 -6.212 1.00 97.31 87 THR A CA 1
ATOM 669 C C . THR A 1 87 ? -15.971 -4.478 -6.868 1.00 97.31 87 THR A C 1
ATOM 671 O O . THR A 1 87 ? -16.442 -3.831 -7.803 1.00 97.31 87 THR A O 1
ATOM 674 N N . LEU A 1 88 ? -14.712 -4.300 -6.450 1.00 96.19 88 LEU A N 1
ATOM 675 C CA . LEU A 1 88 ? -13.783 -3.344 -7.064 1.00 96.19 88 LEU A CA 1
ATOM 676 C C . LEU A 1 88 ? -13.525 -3.677 -8.537 1.00 96.19 88 LEU A C 1
ATOM 678 O O . LEU A 1 88 ? -13.461 -2.783 -9.378 1.00 96.19 88 LEU A O 1
ATOM 682 N N . MET A 1 89 ? -13.417 -4.961 -8.878 1.00 96.75 89 MET A N 1
ATOM 683 C CA . MET A 1 89 ? -13.189 -5.400 -10.258 1.00 96.75 89 MET A CA 1
ATOM 684 C C . MET A 1 89 ? -14.405 -5.255 -11.166 1.00 96.75 89 MET A C 1
ATOM 686 O O . MET A 1 89 ? -14.245 -5.142 -12.382 1.00 96.75 89 MET A O 1
ATOM 690 N N . ALA A 1 90 ? -15.604 -5.195 -10.595 1.00 97.56 90 ALA A N 1
ATOM 691 C CA . ALA A 1 90 ? -16.823 -4.877 -11.322 1.00 97.56 90 ALA A CA 1
ATOM 692 C C . ALA A 1 90 ? -17.079 -3.361 -11.459 1.00 97.56 90 ALA A C 1
ATOM 694 O O . ALA A 1 90 ? -17.925 -2.972 -12.267 1.00 97.56 90 ALA A O 1
ATOM 695 N N . ASP A 1 91 ? -16.379 -2.508 -10.701 1.00 98.19 91 ASP A N 1
ATOM 696 C CA . ASP A 1 91 ? -16.611 -1.061 -10.670 1.00 98.19 91 ASP A CA 1
ATOM 697 C C . ASP A 1 91 ? -15.927 -0.332 -11.858 1.00 98.19 91 ASP A C 1
ATOM 699 O O . ASP A 1 91 ? -14.693 -0.342 -11.989 1.00 98.19 91 ASP A O 1
ATOM 703 N N . PRO A 1 92 ? -16.692 0.349 -12.739 1.00 97.62 92 PRO A N 1
ATOM 704 C CA . PRO A 1 92 ? -16.140 1.133 -13.844 1.00 97.62 92 PRO A CA 1
ATOM 705 C C . PRO A 1 92 ? -15.276 2.325 -13.412 1.00 97.62 92 PRO A C 1
ATOM 707 O O . PRO A 1 92 ? -14.390 2.737 -14.159 1.00 97.62 92 PRO A O 1
ATOM 710 N N . GLU A 1 93 ? -15.538 2.924 -12.248 1.00 98.00 93 GLU A N 1
ATOM 711 C CA . GLU A 1 93 ? -14.731 4.028 -11.725 1.00 98.00 93 GLU A CA 1
ATOM 712 C C . GLU A 1 93 ? -13.360 3.528 -11.270 1.00 98.00 93 GLU A C 1
ATOM 714 O O . GLU A 1 93 ? -12.347 4.167 -11.563 1.00 98.00 93 GLU A O 1
ATOM 719 N N . TRP A 1 94 ? -13.312 2.351 -10.642 1.00 95.94 94 TRP A N 1
ATOM 720 C CA . TRP A 1 94 ? -12.065 1.700 -10.251 1.00 95.94 94 TRP A CA 1
ATOM 721 C C . TRP A 1 94 ? -11.246 1.258 -11.468 1.00 95.94 94 TRP A C 1
ATOM 723 O O . TRP A 1 94 ? -10.106 1.690 -11.656 1.00 95.94 94 TRP A O 1
ATOM 733 N N . THR A 1 95 ? -11.845 0.449 -12.344 1.00 96.38 95 THR A N 1
ATOM 734 C CA . THR A 1 95 ? -11.174 -0.147 -13.518 1.00 96.38 95 THR A CA 1
ATOM 735 C C . THR A 1 95 ? -10.734 0.878 -14.565 1.00 96.38 95 THR A C 1
ATOM 737 O O . THR A 1 95 ? -9.885 0.592 -15.407 1.00 96.38 95 THR A O 1
ATOM 740 N N . LYS A 1 96 ? -11.249 2.110 -14.497 1.00 97.00 96 LYS A N 1
ATOM 741 C CA . LYS A 1 96 ? -10.754 3.240 -15.292 1.00 97.00 96 LYS A CA 1
ATOM 742 C C . LYS A 1 96 ? -9.314 3.638 -14.944 1.00 97.00 96 LYS A C 1
ATOM 744 O O . LYS A 1 96 ? -8.623 4.179 -15.807 1.00 97.00 96 LYS A O 1
ATOM 749 N N . TYR A 1 97 ? -8.886 3.435 -13.697 1.00 93.81 97 TYR A N 1
ATOM 750 C CA . TYR A 1 97 ? -7.588 3.899 -13.192 1.00 93.81 97 TYR A CA 1
ATOM 751 C C . TYR A 1 97 ? -6.687 2.777 -12.676 1.00 93.81 97 TYR A C 1
ATOM 753 O O . TYR A 1 97 ? -5.470 2.955 -12.653 1.00 93.81 97 TYR A O 1
ATOM 761 N N . ALA A 1 98 ? -7.264 1.656 -12.248 1.00 93.62 98 ALA A N 1
ATOM 762 C CA . ALA A 1 98 ? -6.540 0.531 -11.683 1.00 93.62 98 ALA A CA 1
ATOM 763 C C . ALA A 1 98 ? -6.586 -0.681 -12.620 1.00 93.62 98 ALA A C 1
ATOM 765 O O . ALA A 1 98 ? -7.653 -1.113 -13.056 1.00 93.62 98 ALA A O 1
ATOM 766 N N . GLU A 1 99 ? -5.413 -1.255 -12.876 1.00 92.75 99 GLU A N 1
ATOM 767 C CA . GLU A 1 99 ? -5.249 -2.541 -13.547 1.00 92.75 99 GLU A CA 1
ATOM 768 C C . GLU A 1 99 ? -4.847 -3.598 -12.514 1.00 92.75 99 GLU A C 1
ATOM 770 O O . GLU A 1 99 ? -3.977 -3.366 -11.672 1.00 92.75 99 GLU A O 1
ATOM 775 N N . HIS A 1 100 ? -5.474 -4.770 -12.580 1.00 92.19 100 HIS A N 1
ATOM 776 C CA . HIS A 1 100 ? -5.098 -5.907 -11.751 1.00 92.19 100 HIS A CA 1
ATOM 777 C C . HIS A 1 100 ? -3.925 -6.667 -12.385 1.00 92.19 100 HIS A C 1
ATOM 779 O O . HIS A 1 100 ? -4.058 -7.210 -13.480 1.00 92.19 100 HIS A O 1
ATOM 785 N N . ILE A 1 101 ? -2.785 -6.719 -11.685 1.00 86.06 101 ILE A N 1
ATOM 786 C CA . ILE A 1 101 ? -1.511 -7.254 -12.209 1.00 86.06 101 ILE A CA 1
ATOM 787 C C . ILE A 1 101 ? -1.196 -8.672 -11.676 1.00 86.06 101 ILE A C 1
ATOM 789 O O . ILE A 1 101 ? -0.066 -9.146 -11.817 1.00 86.06 101 ILE A O 1
ATOM 793 N N . GLY A 1 102 ? -2.179 -9.363 -11.085 1.00 68.50 102 GLY A N 1
ATOM 794 C CA . GLY A 1 102 ? -2.055 -10.749 -10.609 1.00 68.50 102 GLY A CA 1
ATOM 795 C C . GLY A 1 102 ? -2.393 -10.945 -9.144 1.00 68.50 102 GLY A C 1
ATOM 796 O O . GLY A 1 102 ? -1.953 -10.106 -8.326 1.00 68.50 102 GLY A O 1
#

Organism: Magnaporthiopsis poae (strain ATCC 64411 / 73-15) (NCBI:txid644358)

pLDDT: mean 85.51, std 9.6, range [54.41, 98.19]

Solvent-accessible surface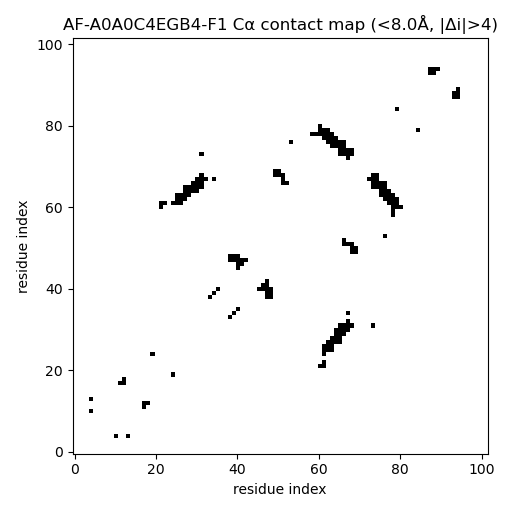 area (backbone atoms only — not comparable to full-atom values): 6601 Å² total; per-residue (Å²): 110,74,68,58,67,73,68,44,90,63,57,63,81,73,37,90,77,42,93,66,46,55,94,82,42,78,48,73,52,72,46,46,88,39,40,74,77,79,47,51,69,68,43,99,89,65,38,58,74,74,76,75,76,82,73,92,66,81,88,53,66,27,28,42,38,38,35,49,41,85,80,83,57,66,48,72,52,73,34,65,54,72,69,56,49,55,50,48,72,71,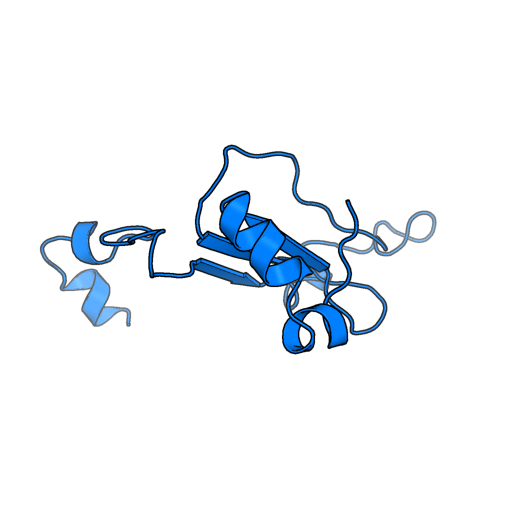31,70,79,47,53,72,79,51,80,88,91,125

Radius of gyration: 17.62 Å; Cα contacts (8 Å, |Δi|>4): 98; chains: 1; bounding box: 44×29×45 Å

InterPro domains:
  IPR023213 Chloramphenicol acetyltransferase-like domain superfamily [G3DSA:3.30.559.10] (2-102)
  IPR023213 Chloramphenicol acetyltransferase-like domain superfamily [G3DSA:3.30.559.10] (34-59)

Foldseek 3Di:
DVVVCVPDPDCLCVDDVRVDDLVPDAAEDECQVCQCPVFPQPDDPRGTDQDDDDDDDDADHRYWYWDHHPPPDIDIDHRYDPVVVVVLVPDPVNVVRDDDPD

Mean predicted aligned error: 6.59 Å